Protein AF-A0A4Y9KZ63-F1 (afdb_monomer)

Foldseek 3Di:
DDPDDPDDVVVVDDDDDDDPPPPLQCLPPPVVVVVVVQLVVLVDDDPVSSVVSSVPDPPDDPVNNVVSVCSSPVPD

Radius of gyration: 16.34 Å; Cα contacts (8 Å, |Δi|>4): 26; chains: 1; bounding box: 34×37×40 Å

Sequence (76 aa):
MAQAASDDRASGASLHYLPPYSPDFDLIENPFAKLKALLLKAAERSVDGLWNAIGRIDCFTQTECKNAFTAAYAAT

Mean predicted aligned error: 9.32 Å

Secondary structure (DSSP, 8-state):
-----SSGGGGTPPP-PPPSS-TT-TTTHHHHHHHHHHHHHHT--SHHHHHHHHHT-----HHHHHHHHHHHHTT-

Structure (mmCIF, N/CA/C/O backbone):
data_AF-A0A4Y9KZ63-F1
#
_entry.id   AF-A0A4Y9KZ63-F1
#
loop_
_atom_site.group_PDB
_atom_site.id
_atom_site.type_symbol
_atom_site.label_atom_id
_atom_site.label_alt_id
_atom_site.label_comp_id
_atom_site.label_asym_id
_atom_site.label_entity_id
_atom_site.label_seq_id
_atom_site.pdbx_PDB_ins_code
_atom_site.Cartn_x
_atom_site.Cartn_y
_atom_site.Cartn_z
_atom_site.occupancy
_atom_site.B_iso_or_equiv
_atom_site.auth_seq_id
_atom_site.auth_comp_id
_atom_site.auth_asym_id
_atom_site.auth_atom_id
_atom_site.pdbx_PDB_model_num
ATOM 1 N N . MET A 1 1 ? -0.953 -28.486 -18.499 1.00 37.41 1 MET A N 1
ATOM 2 C CA . MET A 1 1 ? -1.769 -27.542 -19.290 1.00 37.41 1 MET A CA 1
ATOM 3 C C . MET A 1 1 ? -2.319 -26.496 -18.332 1.00 37.41 1 MET A C 1
ATOM 5 O O . MET A 1 1 ? -3.295 -26.772 -17.652 1.00 37.41 1 MET A O 1
ATOM 9 N N . ALA A 1 2 ? -1.625 -25.368 -18.172 1.00 41.00 2 ALA A N 1
ATOM 10 C CA . ALA A 1 2 ? -2.091 -24.270 -17.328 1.00 41.00 2 ALA A CA 1
ATOM 11 C C . ALA A 1 2 ? -2.939 -23.337 -18.197 1.00 41.00 2 ALA A C 1
ATOM 13 O O . ALA A 1 2 ? -2.413 -22.629 -19.053 1.00 41.00 2 ALA A O 1
ATOM 14 N N . GLN A 1 3 ? -4.255 -23.400 -18.020 1.00 45.28 3 GLN A N 1
ATOM 15 C CA . GLN A 1 3 ? -5.184 -22.446 -18.611 1.00 45.28 3 GLN A CA 1
ATOM 16 C C . GLN A 1 3 ? -5.041 -21.133 -17.827 1.00 45.28 3 GLN A C 1
ATOM 18 O O . GLN A 1 3 ? -5.516 -21.041 -16.699 1.00 45.28 3 GLN A O 1
ATOM 23 N N . ALA A 1 4 ? -4.338 -20.146 -18.383 1.00 44.28 4 ALA A N 1
ATOM 24 C CA . ALA A 1 4 ? -4.174 -18.829 -17.772 1.00 44.28 4 ALA A CA 1
ATOM 25 C C . ALA A 1 4 ? -4.893 -17.754 -18.600 1.00 44.28 4 ALA A C 1
ATOM 27 O O . ALA A 1 4 ? -4.597 -17.576 -19.781 1.00 44.28 4 ALA A O 1
ATOM 28 N N . ALA A 1 5 ? -5.824 -17.071 -17.929 1.00 50.19 5 ALA A N 1
ATOM 29 C CA . ALA A 1 5 ? -6.312 -15.713 -18.172 1.00 50.19 5 ALA A CA 1
ATOM 30 C C . ALA A 1 5 ? -6.573 -15.308 -19.637 1.00 50.19 5 ALA A C 1
ATOM 32 O O . ALA A 1 5 ? -5.749 -14.684 -20.307 1.00 50.19 5 ALA A O 1
ATOM 33 N N . SER A 1 6 ? -7.777 -15.596 -20.120 1.00 48.16 6 SER A N 1
ATOM 34 C CA . SER A 1 6 ? -8.388 -14.848 -21.217 1.00 48.16 6 SER A CA 1
ATOM 35 C C . SER A 1 6 ? -9.112 -13.634 -20.627 1.00 48.16 6 SER A C 1
ATOM 37 O O . SER A 1 6 ? -10.153 -13.847 -20.017 1.00 48.16 6 SER A O 1
ATOM 39 N N . ASP A 1 7 ? -8.512 -12.433 -20.715 1.00 57.03 7 ASP A N 1
ATOM 40 C CA . ASP A 1 7 ? -9.210 -11.171 -21.083 1.00 57.03 7 ASP A CA 1
ATOM 41 C C . ASP A 1 7 ? -8.375 -9.866 -20.987 1.00 57.03 7 ASP A C 1
ATOM 43 O O . ASP A 1 7 ? -8.829 -8.823 -21.447 1.00 57.03 7 ASP A O 1
ATOM 47 N N . ASP A 1 8 ? -7.113 -9.880 -20.539 1.00 57.69 8 ASP A N 1
ATOM 48 C CA . ASP A 1 8 ? -6.365 -8.612 -20.358 1.00 57.69 8 ASP A CA 1
ATOM 49 C C . ASP A 1 8 ? -5.746 -8.022 -21.642 1.00 57.69 8 ASP A C 1
ATOM 51 O O . ASP A 1 8 ? -5.539 -6.810 -21.746 1.00 57.69 8 ASP A O 1
ATOM 55 N N . ARG A 1 9 ? -5.479 -8.839 -22.671 1.00 57.97 9 ARG A N 1
ATOM 56 C CA . ARG A 1 9 ? -4.803 -8.382 -23.908 1.00 57.97 9 ARG A CA 1
ATOM 57 C C . ARG A 1 9 ? -5.600 -7.353 -24.714 1.00 57.97 9 ARG A C 1
ATOM 59 O O . ARG A 1 9 ? -4.996 -6.566 -25.438 1.00 57.97 9 ARG A O 1
ATOM 66 N N . ALA A 1 10 ? -6.928 -7.329 -24.586 1.00 66.44 10 ALA A N 1
ATOM 67 C CA . ALA A 1 10 ? -7.780 -6.366 -25.289 1.00 66.44 10 ALA A CA 1
ATOM 68 C C . ALA A 1 10 ? -7.509 -4.907 -24.862 1.00 66.44 10 ALA A C 1
ATOM 70 O O . ALA A 1 10 ? -7.788 -3.984 -25.622 1.00 66.44 10 ALA A O 1
ATOM 71 N N . SER A 1 11 ? -6.920 -4.705 -23.677 1.00 81.12 11 SER A N 1
ATOM 72 C CA . SER A 1 11 ? -6.548 -3.390 -23.138 1.00 81.12 11 SER A CA 1
ATOM 73 C C . SER A 1 11 ? -5.145 -2.906 -23.543 1.00 81.12 11 SER A C 1
ATOM 75 O O . SER A 1 11 ? -4.766 -1.788 -23.203 1.00 81.12 11 SER A O 1
ATOM 77 N N . GLY A 1 12 ? -4.363 -3.726 -24.259 1.00 83.31 12 GLY A N 1
ATOM 78 C CA . GLY A 1 12 ? -2.962 -3.427 -24.588 1.00 83.31 12 GLY A CA 1
ATOM 79 C C . GLY A 1 12 ? -1.954 -3.779 -23.484 1.00 83.31 12 GLY A C 1
ATOM 80 O O . GLY A 1 12 ? -0.784 -3.422 -23.599 1.00 83.31 12 GLY A O 1
ATOM 81 N N . ALA A 1 13 ? -2.374 -4.485 -22.430 1.00 84.12 13 ALA A N 1
ATOM 82 C CA . ALA A 1 13 ? -1.480 -4.964 -21.379 1.00 84.12 13 ALA A CA 1
ATOM 83 C C . ALA A 1 13 ? -0.549 -6.093 -21.871 1.00 84.12 13 ALA A C 1
ATOM 85 O O . ALA A 1 13 ? -0.976 -7.012 -22.580 1.00 84.12 13 ALA A O 1
ATOM 86 N N . SER A 1 14 ? 0.722 -6.051 -21.455 1.00 78.06 14 SER A N 1
ATOM 87 C CA . SER A 1 14 ? 1.701 -7.125 -21.656 1.00 78.06 14 SER A CA 1
ATOM 88 C C . SER A 1 14 ? 1.803 -8.017 -20.419 1.00 78.06 14 SER A C 1
ATOM 90 O O . SER A 1 14 ? 1.884 -7.540 -19.289 1.00 78.06 14 SER A O 1
ATOM 92 N N . LEU A 1 15 ? 1.829 -9.335 -20.631 1.00 78.94 15 LEU A N 1
ATOM 93 C CA . LEU A 1 15 ? 2.048 -10.302 -19.557 1.00 78.94 15 LEU A CA 1
ATOM 94 C C . LEU A 1 15 ? 3.550 -10.459 -19.298 1.00 78.94 15 LEU A C 1
ATOM 96 O O . LEU A 1 15 ? 4.291 -10.865 -20.193 1.00 78.94 15 LEU A O 1
ATOM 100 N N . HIS A 1 16 ? 3.979 -10.189 -18.066 1.00 76.31 16 HIS A N 1
ATOM 101 C CA . HIS A 1 16 ? 5.339 -10.455 -17.599 1.00 76.31 16 HIS A CA 1
ATOM 102 C C . HIS A 1 16 ? 5.325 -11.679 -16.681 1.00 76.31 16 HIS A C 1
ATOM 104 O O . HIS A 1 16 ? 4.642 -11.691 -15.658 1.00 76.31 16 HIS A O 1
ATOM 110 N N . TYR A 1 17 ? 6.050 -12.730 -17.067 1.00 74.56 17 TYR A N 1
ATOM 111 C CA . TYR A 1 17 ? 6.135 -13.957 -16.279 1.00 74.56 17 TYR A CA 1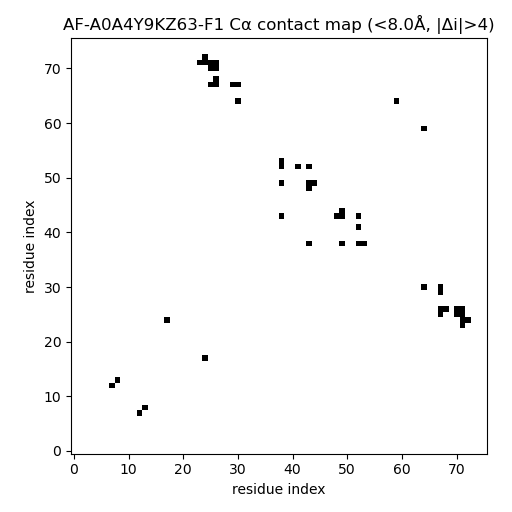
ATOM 112 C C . TYR A 1 17 ? 7.157 -13.810 -15.154 1.00 74.56 17 TYR A C 1
ATOM 114 O O . TYR A 1 17 ? 8.315 -13.480 -15.406 1.00 74.56 17 TYR A O 1
ATOM 122 N N . LEU A 1 18 ? 6.729 -14.116 -13.929 1.00 74.06 18 LEU A N 1
ATOM 123 C CA . LEU A 1 18 ? 7.611 -14.237 -12.774 1.00 74.06 18 LEU A CA 1
ATOM 124 C C . LEU A 1 18 ? 8.132 -15.681 -12.666 1.00 74.06 18 LEU A C 1
ATOM 126 O O . LEU A 1 18 ? 7.318 -16.611 -12.731 1.00 74.06 18 LEU A O 1
ATOM 130 N N . PRO A 1 19 ? 9.443 -15.904 -12.469 1.00 75.38 19 PRO A N 1
ATOM 131 C CA . PRO A 1 19 ? 9.949 -17.215 -12.081 1.00 75.38 19 PRO A CA 1
ATOM 132 C C . PRO A 1 19 ? 9.271 -17.720 -10.788 1.00 75.38 19 PRO A C 1
ATOM 134 O O . PRO A 1 19 ? 8.938 -16.915 -9.909 1.00 75.38 19 PRO A O 1
ATOM 137 N N . PRO A 1 20 ? 9.078 -19.040 -10.612 1.00 77.19 20 PRO A N 1
ATOM 138 C CA . PRO A 1 20 ? 8.644 -19.595 -9.332 1.00 77.19 20 PRO A CA 1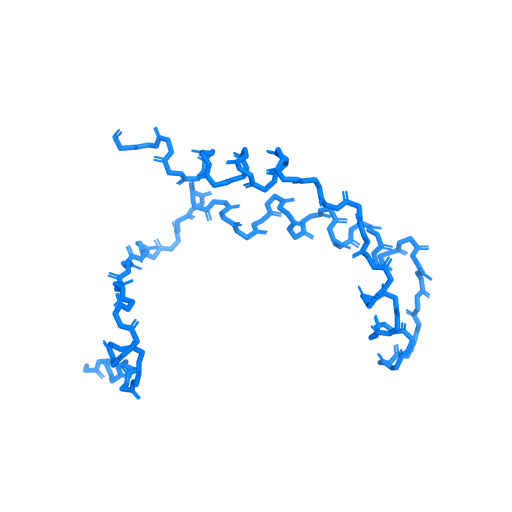
ATOM 139 C C . PRO A 1 20 ? 9.607 -19.189 -8.212 1.00 77.19 20 PRO A C 1
ATOM 141 O O . PRO A 1 20 ? 10.813 -19.319 -8.388 1.00 77.19 20 PRO A O 1
ATOM 144 N N . TYR A 1 21 ? 9.069 -18.746 -7.069 1.00 69.50 21 TYR A N 1
ATOM 145 C CA . TYR A 1 21 ? 9.851 -18.248 -5.930 1.00 69.50 21 TYR A CA 1
ATOM 146 C C . TYR A 1 21 ? 10.852 -17.173 -6.357 1.00 69.50 21 TYR A C 1
ATOM 148 O O . TYR A 1 21 ? 12.055 -17.401 -6.336 1.00 69.50 21 TYR A O 1
ATOM 156 N N . SER A 1 22 ? 10.337 -16.014 -6.765 1.00 69.50 22 SER A N 1
ATOM 157 C CA . SER A 1 22 ? 11.137 -14.844 -7.131 1.00 69.50 22 SER A CA 1
ATOM 158 C C . SER A 1 22 ? 11.261 -13.875 -5.951 1.00 69.50 22 SER A C 1
ATOM 160 O O . SER A 1 22 ? 10.521 -12.891 -5.914 1.00 69.50 22 SER A O 1
ATOM 162 N N . PRO A 1 23 ? 12.146 -14.139 -4.969 1.00 63.94 23 PRO A N 1
ATOM 163 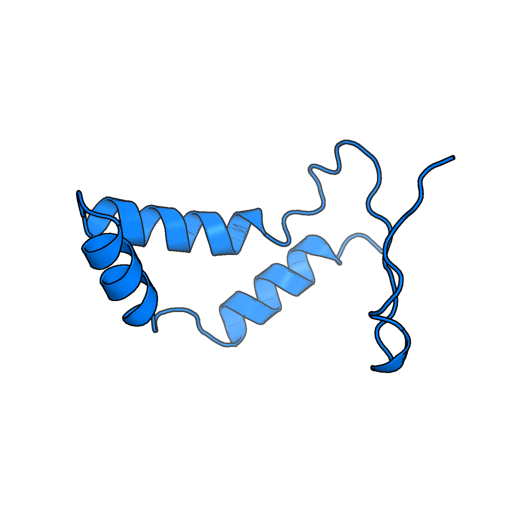C CA . PRO A 1 23 ? 12.348 -13.246 -3.832 1.00 63.94 23 PRO A CA 1
ATOM 164 C C . PRO A 1 23 ? 12.877 -11.873 -4.264 1.00 63.94 23 PRO A C 1
ATOM 166 O O . PRO A 1 23 ? 12.678 -10.911 -3.545 1.00 63.94 23 PRO A O 1
ATOM 169 N N . ASP A 1 24 ? 13.498 -11.772 -5.444 1.00 62.09 24 ASP A N 1
ATOM 170 C CA . ASP A 1 24 ? 14.023 -10.511 -5.984 1.00 62.09 24 ASP A CA 1
ATOM 171 C C . ASP A 1 24 ? 12.927 -9.600 -6.575 1.00 62.09 24 ASP A C 1
ATOM 173 O O . ASP A 1 24 ? 13.177 -8.437 -6.890 1.00 62.09 24 ASP A O 1
ATOM 177 N N . PHE A 1 25 ? 11.697 -10.104 -6.733 1.00 62.81 25 PHE A N 1
ATOM 178 C CA . PHE A 1 25 ? 10.566 -9.340 -7.261 1.00 62.81 25 PHE A CA 1
ATOM 179 C C . PHE A 1 25 ? 9.669 -8.807 -6.134 1.00 62.81 25 PHE A C 1
ATOM 181 O O . PHE A 1 25 ? 8.495 -9.158 -6.005 1.00 62.81 25 PHE A O 1
ATOM 188 N N . ASP A 1 26 ? 10.218 -7.865 -5.367 1.00 61.78 26 ASP A N 1
ATOM 189 C CA . ASP A 1 26 ? 9.577 -7.170 -4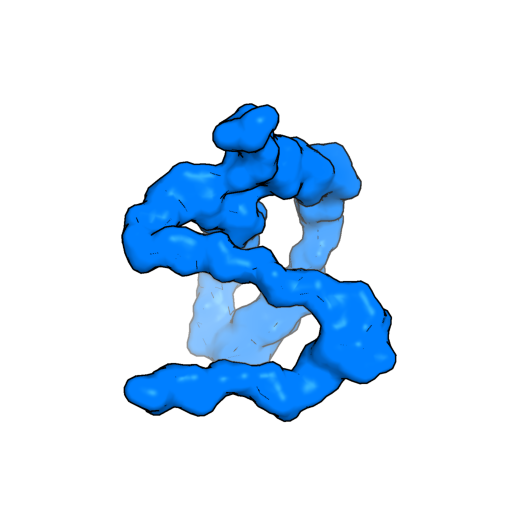.238 1.00 61.78 26 ASP A CA 1
ATOM 190 C C . ASP A 1 26 ? 8.493 -6.142 -4.641 1.00 61.78 26 ASP A C 1
ATOM 192 O O . ASP A 1 26 ? 8.138 -5.258 -3.853 1.00 61.78 26 ASP A O 1
ATOM 196 N N . LEU A 1 27 ? 7.937 -6.235 -5.860 1.00 62.94 27 LEU A N 1
ATOM 197 C CA . LEU A 1 27 ? 6.975 -5.262 -6.416 1.00 62.94 27 LEU A CA 1
ATOM 198 C C . LEU A 1 27 ? 5.802 -4.987 -5.476 1.00 62.94 27 LEU A C 1
ATOM 200 O O . LEU A 1 27 ? 5.316 -3.859 -5.386 1.00 62.94 27 LEU A O 1
ATOM 204 N N . ILE A 1 28 ? 5.349 -6.036 -4.793 1.00 67.00 28 ILE A N 1
ATOM 205 C CA . ILE A 1 28 ? 4.260 -5.956 -3.829 1.00 67.00 28 ILE A CA 1
ATOM 206 C C . ILE A 1 28 ? 4.787 -5.774 -2.406 1.00 67.00 28 ILE A C 1
ATOM 208 O O . ILE A 1 28 ? 4.184 -5.036 -1.642 1.00 67.00 28 ILE A O 1
ATOM 212 N N . GLU A 1 29 ? 5.922 -6.367 -2.043 1.00 72.50 29 GLU A N 1
ATOM 213 C CA . GLU A 1 29 ? 6.334 -6.497 -0.641 1.00 72.50 29 GLU A CA 1
ATOM 214 C C . GLU A 1 29 ? 6.632 -5.151 0.023 1.00 72.50 29 GLU A C 1
ATOM 216 O O . GLU A 1 29 ? 6.083 -4.848 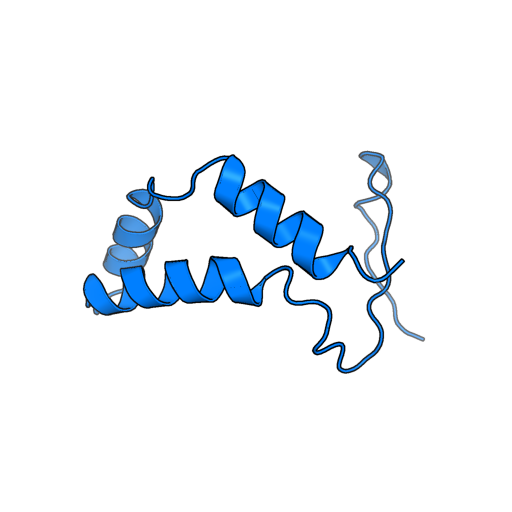1.082 1.00 72.50 29 GLU A O 1
ATOM 221 N N . ASN A 1 30 ? 7.435 -4.290 -0.606 1.00 74.50 30 ASN A N 1
ATOM 222 C CA . ASN A 1 30 ? 7.844 -3.028 0.015 1.00 74.50 30 ASN A CA 1
ATOM 223 C C . ASN A 1 30 ? 6.662 -2.053 0.253 1.00 74.50 30 ASN A C 1
ATOM 225 O O . ASN A 1 30 ? 6.482 -1.571 1.380 1.00 74.50 30 ASN A O 1
ATOM 229 N N . PRO A 1 31 ? 5.783 -1.782 -0.738 1.00 80.19 31 PRO A N 1
ATOM 230 C CA . PRO A 1 31 ? 4.584 -0.986 -0.485 1.00 80.19 31 PRO A CA 1
ATOM 231 C C . PRO A 1 31 ? 3.570 -1.704 0.424 1.00 80.19 31 PRO A C 1
ATOM 233 O O . PRO A 1 31 ? 2.947 -1.044 1.267 1.00 80.19 31 PRO A O 1
ATOM 236 N N . PHE A 1 32 ? 3.423 -3.035 0.335 1.00 82.81 32 PHE A N 1
ATOM 237 C CA . PHE A 1 32 ? 2.519 -3.779 1.223 1.00 82.81 32 PHE A CA 1
ATOM 238 C C . PHE A 1 32 ? 3.001 -3.804 2.674 1.00 82.81 32 PHE A C 1
ATOM 240 O O . PHE A 1 32 ? 2.167 -3.788 3.578 1.00 82.81 32 PHE A O 1
ATOM 247 N N . ALA A 1 33 ? 4.308 -3.786 2.932 1.00 86.31 33 ALA A N 1
ATOM 248 C CA . ALA A 1 33 ? 4.850 -3.705 4.283 1.00 86.31 33 ALA A CA 1
ATOM 249 C C . ALA A 1 33 ? 4.412 -2.404 4.974 1.00 86.31 33 ALA A C 1
ATOM 251 O O . ALA A 1 33 ? 3.931 -2.434 6.113 1.00 86.31 33 ALA A O 1
ATOM 252 N N . LYS A 1 34 ? 4.485 -1.269 4.262 1.00 86.38 34 LYS A N 1
ATOM 253 C CA . LYS A 1 34 ? 3.995 0.030 4.753 1.00 86.38 34 LYS A CA 1
ATOM 254 C C . LYS A 1 34 ? 2.481 0.011 4.979 1.00 86.38 34 LYS A C 1
ATOM 256 O O . LYS A 1 34 ? 2.025 0.404 6.052 1.00 86.38 34 LYS A O 1
ATOM 261 N N . LEU A 1 35 ? 1.710 -0.500 4.015 1.00 89.44 35 LEU A N 1
ATOM 262 C CA . LEU A 1 35 ? 0.257 -0.675 4.145 1.00 89.44 35 LEU A CA 1
ATOM 263 C C . LEU A 1 35 ? -0.095 -1.504 5.389 1.00 89.44 35 LEU A C 1
ATOM 265 O O . LEU A 1 35 ? 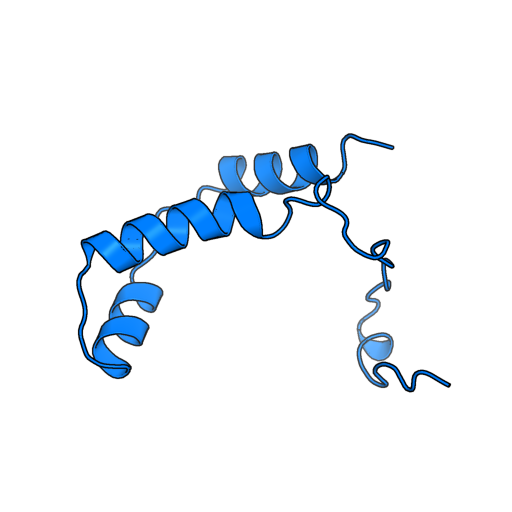-0.885 -1.077 6.229 1.00 89.44 35 LEU A O 1
ATOM 269 N N . LYS A 1 36 ? 0.545 -2.663 5.550 1.00 88.44 36 LYS A N 1
ATOM 270 C CA . LYS A 1 36 ? 0.347 -3.567 6.684 1.00 88.44 36 LYS A CA 1
ATOM 271 C C . LYS A 1 36 ? 0.653 -2.877 8.009 1.00 88.44 36 LYS A C 1
ATOM 273 O O . LYS A 1 36 ? -0.132 -3.012 8.944 1.00 88.44 36 LYS A O 1
ATOM 278 N N . ALA A 1 37 ? 1.741 -2.114 8.095 1.00 91.75 37 ALA A N 1
ATOM 279 C CA . ALA A 1 37 ? 2.087 -1.365 9.301 1.00 91.75 37 ALA A CA 1
ATOM 280 C C . ALA A 1 37 ? 1.008 -0.331 9.677 1.00 91.75 37 ALA A C 1
ATOM 282 O O . ALA A 1 37 ? 0.654 -0.206 10.851 1.00 91.75 37 ALA A O 1
ATOM 283 N N . LEU A 1 38 ? 0.443 0.369 8.690 1.00 91.38 38 LEU A N 1
ATOM 284 C CA . LEU A 1 38 ? -0.630 1.347 8.905 1.00 91.38 38 LEU A CA 1
ATOM 285 C C . LEU A 1 38 ? -1.928 0.682 9.364 1.00 91.38 38 LEU A C 1
ATOM 287 O O . LEU A 1 38 ? -2.557 1.159 10.307 1.00 91.38 38 LEU A O 1
ATOM 291 N N . LEU A 1 39 ? -2.297 -0.444 8.753 1.00 92.38 39 LEU A N 1
ATOM 292 C CA . LEU A 1 39 ? -3.483 -1.205 9.147 1.00 92.38 39 LEU A CA 1
ATOM 293 C C . LEU A 1 39 ? -3.324 -1.828 10.539 1.00 92.38 39 LEU A C 1
ATOM 295 O O . LEU A 1 39 ? -4.261 -1.795 11.335 1.00 92.38 39 LEU A O 1
ATOM 299 N N . LEU A 1 40 ? -2.129 -2.326 10.882 1.00 92.94 40 LEU A N 1
ATOM 300 C CA . LEU A 1 40 ? -1.837 -2.780 12.245 1.00 92.94 40 LEU A CA 1
ATOM 301 C C . LEU A 1 40 ? -1.994 -1.642 13.258 1.00 92.94 40 LEU A C 1
ATOM 303 O O . LEU A 1 40 ? -2.566 -1.857 14.325 1.00 92.94 40 LEU A O 1
ATOM 307 N N . LYS A 1 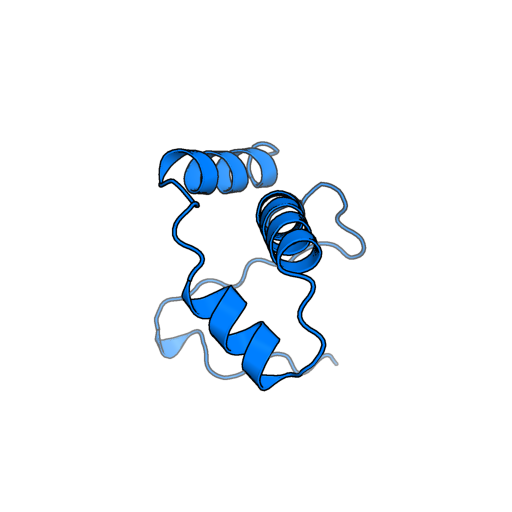41 ? -1.516 -0.440 12.920 1.00 92.19 41 LYS A N 1
ATOM 308 C CA . LYS A 1 41 ? -1.649 0.751 13.768 1.00 92.19 41 LYS A CA 1
ATOM 309 C C . LYS A 1 41 ? -3.105 1.200 13.923 1.00 92.19 41 LYS A C 1
ATOM 311 O O . LYS A 1 41 ? -3.468 1.663 14.999 1.00 92.19 41 LYS A O 1
ATOM 316 N N . ALA A 1 42 ? -3.923 1.058 12.880 1.00 92.00 42 ALA A N 1
ATOM 317 C CA . ALA A 1 42 ? -5.357 1.348 12.937 1.00 92.00 42 ALA A CA 1
ATOM 318 C C . ALA A 1 42 ? -6.112 0.383 13.869 1.00 92.00 42 ALA A C 1
ATOM 320 O O . ALA A 1 42 ? -7.143 0.752 14.418 1.00 92.00 42 ALA A O 1
ATOM 321 N N . ALA A 1 43 ? -5.574 -0.825 14.085 1.00 94.00 43 ALA A N 1
ATOM 322 C CA . ALA A 1 43 ? -6.054 -1.806 15.061 1.00 94.00 43 ALA A CA 1
ATOM 323 C C . ALA A 1 43 ? -7.538 -2.203 14.916 1.00 94.00 43 ALA A C 1
ATOM 325 O O . ALA A 1 43 ? -8.156 -2.669 15.874 1.00 94.00 43 ALA A O 1
ATOM 326 N N . GLU A 1 44 ? -8.088 -2.080 13.709 1.00 96.69 44 GLU A N 1
ATOM 327 C CA . GLU A 1 44 ? -9.476 -2.424 13.411 1.00 96.69 44 GLU A CA 1
ATOM 328 C C . GLU A 1 44 ? -9.759 -3.920 13.645 1.00 96.69 44 GLU A C 1
ATOM 330 O O . GLU A 1 44 ? -8.890 -4.793 13.496 1.00 96.69 44 GLU A O 1
ATOM 335 N N . ARG A 1 45 ? -10.994 -4.221 14.062 1.00 95.81 45 ARG A N 1
ATOM 336 C CA . ARG A 1 45 ? -11.457 -5.583 14.406 1.00 95.81 45 ARG A CA 1
ATOM 337 C C . ARG A 1 45 ? -12.703 -6.018 13.637 1.00 95.81 45 ARG A C 1
ATOM 339 O O . ARG A 1 45 ? -13.259 -7.074 13.921 1.00 95.81 45 ARG A O 1
ATOM 346 N N . SER A 1 46 ? -13.117 -5.230 12.651 1.00 97.12 46 SER A N 1
ATOM 347 C CA . SER A 1 46 ? -14.200 -5.554 11.727 1.00 97.12 46 SER A CA 1
ATOM 348 C C . SER A 1 46 ? -13.739 -5.378 10.282 1.00 97.12 46 SER A C 1
ATOM 350 O O . SER A 1 46 ? -12.818 -4.611 9.997 1.00 97.12 46 SER A O 1
ATOM 352 N N . VAL A 1 47 ? -14.392 -6.092 9.364 1.00 96.19 47 VAL A N 1
ATOM 353 C CA . VAL A 1 47 ? -14.133 -5.977 7.921 1.00 96.19 47 VAL A CA 1
ATOM 354 C C . VAL A 1 47 ? -14.436 -4.559 7.436 1.00 96.19 47 VAL A C 1
ATOM 356 O O . VAL A 1 47 ? -13.612 -3.962 6.752 1.00 96.19 47 VAL A O 1
ATOM 359 N N . ASP A 1 48 ? -15.560 -3.981 7.862 1.00 97.19 48 ASP A N 1
ATOM 360 C CA . ASP A 1 48 ? -15.940 -2.613 7.492 1.00 97.19 48 ASP A CA 1
ATOM 361 C C . ASP A 1 48 ? -14.972 -1.570 8.062 1.00 97.19 48 ASP A C 1
ATOM 363 O O . ASP A 1 48 ? -14.603 -0.618 7.376 1.00 97.19 48 ASP A O 1
ATOM 367 N N . GLY A 1 49 ? -14.518 -1.758 9.306 1.00 96.19 49 GLY A N 1
ATOM 368 C CA . GLY A 1 49 ? -13.491 -0.915 9.920 1.00 96.19 49 GLY A CA 1
ATOM 369 C C . GLY A 1 49 ? -12.194 -0.961 9.119 1.00 96.19 49 GLY A C 1
ATOM 370 O O . GLY A 1 49 ? -11.632 0.081 8.786 1.00 96.19 49 GLY A O 1
ATOM 371 N N . LEU A 1 50 ? -11.772 -2.161 8.710 1.00 95.19 50 LEU A N 1
ATOM 372 C CA . LEU A 1 50 ? -10.588 -2.346 7.878 1.00 95.19 50 LEU A CA 1
ATOM 373 C C . LEU A 1 50 ? -10.734 -1.673 6.504 1.00 95.19 50 LEU A C 1
ATOM 375 O O . LEU A 1 50 ? -9.815 -0.975 6.079 1.00 95.19 50 LEU A O 1
ATOM 379 N N . TRP A 1 51 ? -11.880 -1.817 5.833 1.00 95.75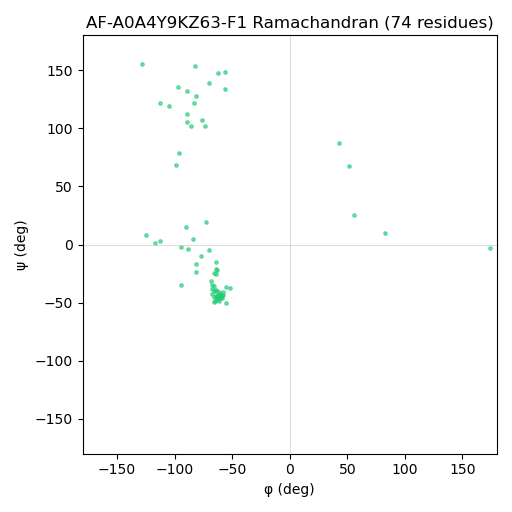 51 TRP A N 1
ATOM 380 C CA . TRP A 1 51 ? -12.150 -1.140 4.557 1.00 95.75 51 TRP A CA 1
ATOM 381 C C . TRP A 1 51 ? -12.097 0.381 4.684 1.00 95.75 51 TRP A C 1
ATOM 383 O O . TRP A 1 51 ? -11.458 1.050 3.870 1.00 95.75 51 TRP A O 1
ATOM 393 N N . ASN A 1 52 ? -12.705 0.928 5.735 1.00 94.56 52 ASN A N 1
ATOM 394 C CA . ASN A 1 52 ? -12.655 2.359 6.017 1.00 94.56 52 ASN A CA 1
ATOM 395 C C . ASN A 1 52 ? -11.228 2.835 6.317 1.00 94.56 52 ASN A C 1
ATOM 397 O O . ASN A 1 52 ? -10.842 3.919 5.880 1.00 94.56 52 ASN A O 1
ATOM 401 N N . ALA A 1 53 ? -10.435 2.038 7.039 1.00 93.44 53 ALA A N 1
ATOM 402 C CA . ALA A 1 53 ? -9.034 2.341 7.305 1.00 93.44 53 ALA A CA 1
ATOM 403 C C . ALA A 1 53 ? -8.212 2.361 6.010 1.00 93.44 53 ALA A C 1
ATOM 405 O O . ALA A 1 53 ? -7.460 3.309 5.803 1.00 93.44 53 ALA A O 1
ATOM 406 N N . ILE A 1 54 ? -8.408 1.383 5.118 1.00 93.00 54 ILE A N 1
ATOM 407 C CA . ILE A 1 54 ? -7.772 1.342 3.791 1.00 93.00 54 ILE A CA 1
ATOM 408 C C . ILE A 1 54 ? -8.145 2.582 2.969 1.00 93.00 54 ILE A C 1
ATOM 410 O O . ILE A 1 54 ? -7.265 3.224 2.402 1.00 93.00 54 ILE A O 1
ATOM 414 N N . GLY A 1 55 ? -9.426 2.961 2.944 1.00 92.12 55 GLY A N 1
ATOM 415 C CA . GLY A 1 55 ? -9.909 4.117 2.178 1.00 92.12 55 GLY A CA 1
ATOM 416 C C . GLY A 1 55 ? -9.352 5.473 2.632 1.00 92.12 55 GLY A C 1
ATOM 417 O O . GLY A 1 55 ? -9.457 6.450 1.897 1.00 92.12 55 GLY A O 1
ATOM 418 N N . ARG A 1 56 ? -8.751 5.546 3.825 1.00 90.31 56 ARG A N 1
ATOM 419 C CA . ARG A 1 56 ? -8.112 6.758 4.368 1.00 90.31 56 ARG A CA 1
ATOM 420 C C . ARG A 1 56 ? -6.609 6.825 4.101 1.00 90.31 56 ARG A C 1
ATOM 422 O O . ARG A 1 56 ? -5.974 7.790 4.512 1.00 90.31 56 ARG A O 1
ATOM 429 N N . ILE A 1 57 ? -6.023 5.809 3.474 1.00 85.44 57 ILE A N 1
ATOM 430 C CA . ILE A 1 57 ? -4.581 5.763 3.233 1.00 85.44 57 ILE A CA 1
ATOM 431 C C . ILE A 1 57 ? -4.228 6.699 2.076 1.00 85.44 57 ILE A C 1
ATOM 433 O O . ILE A 1 57 ? -4.474 6.393 0.914 1.00 85.44 57 ILE A O 1
ATOM 437 N N . ASP A 1 58 ? -3.598 7.820 2.406 1.00 80.56 58 ASP A N 1
ATOM 438 C CA . ASP A 1 58 ? -3.140 8.860 1.476 1.00 80.56 58 ASP A CA 1
ATOM 439 C C . ASP A 1 58 ? -1.607 9.034 1.480 1.00 80.56 58 ASP A C 1
ATOM 441 O O . ASP A 1 58 ? -1.046 9.860 0.765 1.00 80.56 58 ASP A O 1
ATOM 445 N N . CYS A 1 59 ? -0.897 8.230 2.270 1.00 79.00 59 CYS A N 1
ATOM 446 C CA . CYS A 1 59 ? 0.509 8.452 2.597 1.00 79.00 59 CYS A CA 1
ATOM 447 C C . CYS A 1 59 ? 1.518 7.922 1.565 1.00 79.00 59 CYS A C 1
ATOM 449 O O . CYS A 1 59 ? 2.717 7.908 1.855 1.00 79.00 59 CYS A O 1
ATOM 451 N N . PHE A 1 60 ? 1.066 7.402 0.422 1.00 85.50 60 PHE A N 1
ATOM 452 C CA . PHE A 1 60 ? 1.953 6.911 -0.635 1.00 85.50 60 PHE A CA 1
ATOM 453 C C . PHE A 1 60 ? 2.293 8.045 -1.595 1.00 85.50 60 PHE A C 1
ATOM 455 O O . PHE A 1 60 ? 1.444 8.536 -2.339 1.00 85.50 60 PHE A O 1
ATOM 462 N N . THR A 1 61 ? 3.554 8.460 -1.591 1.00 87.69 61 THR A N 1
ATOM 463 C CA . THR A 1 61 ? 4.033 9.487 -2.518 1.00 87.69 61 THR A CA 1
ATOM 464 C C . THR A 1 61 ? 4.362 8.882 -3.881 1.00 87.69 61 THR A C 1
ATOM 466 O O . THR A 1 61 ? 4.764 7.723 -3.991 1.00 87.69 61 THR A O 1
ATOM 469 N N . GLN A 1 62 ? 4.280 9.693 -4.941 1.00 87.81 62 GLN A N 1
ATOM 470 C CA . GLN A 1 62 ? 4.693 9.263 -6.282 1.00 87.81 62 GLN A CA 1
ATOM 471 C C . GLN A 1 62 ? 6.146 8.752 -6.298 1.00 87.81 62 GLN A C 1
ATOM 473 O O . GLN A 1 62 ? 6.457 7.800 -7.013 1.00 87.81 62 GLN A O 1
ATOM 478 N N . THR A 1 63 ? 7.028 9.371 -5.511 1.00 88.19 63 THR A N 1
ATOM 479 C CA . THR A 1 63 ? 8.438 8.982 -5.399 1.00 88.19 63 THR A CA 1
ATOM 480 C C . THR A 1 63 ? 8.598 7.604 -4.768 1.00 88.19 63 THR A C 1
ATOM 482 O O . THR A 1 63 ? 9.338 6.785 -5.302 1.00 88.19 63 THR A O 1
ATOM 485 N N . GLU A 1 64 ? 7.882 7.310 -3.681 1.00 85.00 64 GLU A N 1
ATOM 486 C CA . GLU A 1 64 ? 7.910 5.980 -3.055 1.00 85.00 64 GLU A CA 1
ATOM 487 C C . GLU A 1 64 ? 7.431 4.897 -4.023 1.00 85.00 64 GLU A C 1
ATOM 489 O O . GLU A 1 64 ? 8.083 3.862 -4.150 1.00 85.00 64 GLU A O 1
ATOM 494 N N . CYS A 1 65 ? 6.349 5.160 -4.762 1.00 84.44 65 CYS A N 1
ATOM 495 C CA . CYS A 1 65 ? 5.851 4.230 -5.771 1.00 84.44 65 CYS A CA 1
ATOM 496 C C . CYS A 1 65 ? 6.894 3.993 -6.872 1.00 84.44 65 CYS A C 1
ATOM 498 O O . CYS A 1 65 ? 7.207 2.846 -7.180 1.00 84.44 65 CYS A O 1
ATOM 500 N N . LYS A 1 66 ? 7.484 5.059 -7.430 1.00 85.44 66 LYS A N 1
ATOM 501 C CA . LYS A 1 66 ? 8.543 4.943 -8.448 1.00 85.44 66 LYS A CA 1
ATOM 502 C C . LYS A 1 66 ? 9.743 4.151 -7.933 1.00 85.44 66 LYS A C 1
ATOM 504 O O . LYS A 1 66 ? 10.233 3.283 -8.643 1.00 85.44 66 LYS A O 1
ATOM 509 N N . ASN A 1 67 ? 10.182 4.408 -6.703 1.00 83.44 67 ASN A N 1
ATOM 510 C CA . ASN A 1 67 ? 11.319 3.711 -6.108 1.00 83.44 67 ASN A CA 1
ATOM 511 C C . ASN A 1 67 ? 11.043 2.215 -5.923 1.00 83.44 67 ASN A C 1
ATOM 513 O O . ASN A 1 67 ? 11.932 1.412 -6.189 1.00 83.44 67 ASN A O 1
ATOM 517 N N . ALA A 1 68 ? 9.827 1.837 -5.516 1.00 78.19 68 ALA A N 1
ATOM 518 C CA . ALA A 1 68 ? 9.430 0.433 -5.412 1.00 78.19 68 ALA A CA 1
ATOM 519 C C . ALA A 1 68 ? 9.472 -0.277 -6.778 1.00 78.19 68 ALA A C 1
ATOM 521 O O . ALA A 1 68 ? 10.012 -1.376 -6.881 1.00 78.19 68 ALA A O 1
ATOM 522 N N . PHE A 1 69 ? 8.982 0.379 -7.838 1.00 77.44 69 PHE A N 1
ATOM 523 C CA . PHE A 1 69 ? 9.078 -0.144 -9.205 1.00 77.44 69 PHE A CA 1
ATOM 524 C C . PHE A 1 69 ? 10.527 -0.272 -9.677 1.00 77.44 69 PHE A C 1
ATOM 526 O O . PHE A 1 69 ? 10.907 -1.317 -10.198 1.00 77.44 69 PHE A O 1
ATOM 533 N N . THR A 1 70 ? 11.351 0.757 -9.473 1.00 80.44 70 THR A N 1
ATOM 534 C CA . THR A 1 70 ? 12.768 0.707 -9.848 1.00 80.44 70 THR A CA 1
ATOM 53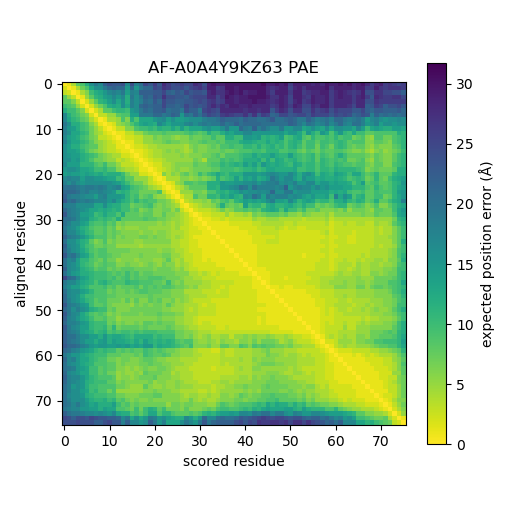5 C C . THR A 1 70 ? 13.492 -0.415 -9.113 1.00 80.44 70 THR A C 1
ATOM 537 O O . THR A 1 70 ? 14.200 -1.175 -9.756 1.00 80.44 70 THR A O 1
ATOM 540 N N . ALA A 1 71 ? 13.300 -0.562 -7.799 1.00 75.25 71 ALA A N 1
ATOM 541 C CA . ALA A 1 71 ? 13.980 -1.588 -7.008 1.00 75.25 71 ALA A CA 1
ATOM 542 C C . ALA A 1 71 ? 13.704 -3.008 -7.525 1.00 75.25 71 ALA A C 1
ATOM 544 O O . ALA A 1 71 ? 14.626 -3.810 -7.626 1.00 75.25 71 ALA A O 1
ATOM 545 N N . ALA A 1 72 ? 12.463 -3.295 -7.912 1.00 71.19 72 ALA A N 1
ATOM 546 C CA . ALA A 1 72 ? 12.073 -4.622 -8.369 1.00 71.19 72 ALA A CA 1
ATOM 547 C C . ALA A 1 72 ? 12.411 -4.926 -9.842 1.00 71.19 72 ALA A C 1
ATOM 549 O O . ALA A 1 72 ? 12.417 -6.087 -10.237 1.00 71.19 72 ALA A O 1
ATOM 550 N N . TYR A 1 73 ? 12.689 -3.908 -10.663 1.00 69.44 73 TYR A N 1
ATOM 551 C CA . TYR A 1 73 ? 13.086 -4.076 -12.070 1.00 69.44 73 TYR A CA 1
ATOM 552 C C . TYR A 1 73 ? 14.538 -3.656 -12.352 1.00 69.44 73 TYR A C 1
ATOM 554 O O . TYR A 1 73 ? 14.977 -3.723 -13.494 1.00 69.44 73 TYR A O 1
ATOM 562 N N . ALA A 1 74 ? 15.312 -3.250 -11.340 1.00 62.47 74 ALA A N 1
ATOM 563 C CA . ALA A 1 74 ? 16.708 -2.827 -11.501 1.00 62.47 74 ALA A CA 1
ATOM 564 C C . ALA A 1 74 ? 17.679 -3.973 -11.853 1.00 62.47 74 ALA A C 1
ATOM 566 O O . ALA A 1 74 ? 18.856 -3.712 -12.085 1.00 62.47 74 ALA A O 1
ATOM 567 N N . ALA A 1 75 ? 17.212 -5.225 -11.888 1.00 50.50 75 ALA A N 1
ATOM 568 C CA . ALA A 1 75 ? 18.027 -6.407 -12.172 1.00 50.50 75 ALA A CA 1
ATOM 569 C C . ALA A 1 75 ? 18.110 -6.797 -13.667 1.00 50.50 75 ALA A C 1
ATOM 571 O O . ALA A 1 75 ? 18.519 -7.917 -13.971 1.00 50.50 75 ALA A O 1
ATOM 572 N N . THR A 1 76 ? 17.733 -5.914 -14.599 1.00 44.72 76 THR A N 1
ATOM 573 C CA . THR A 1 76 ? 17.890 -6.137 -16.055 1.00 44.72 76 THR A CA 1
ATOM 574 C C . THR A 1 76 ? 19.084 -5.414 -16.646 1.00 44.72 76 THR A C 1
ATOM 576 O O . THR A 1 76 ? 19.173 -4.185 -16.423 1.00 44.72 76 THR A O 1
#

Organism: NCBI:txid2560055

InterPro domains:
  IPR036397 Ribonuclease H superfamily [G3DSA:3.30.420.10] (2-73)
  IPR038717 Tc1-like transposase, DDE domain [PF13358] (7-41)

pLDDT: mean 77.51, std 15.52, range [37.41, 97.19]

Solvent-accessible surface area (backbone atoms only — not comparable to full-atom values): 5019 Å² total; per-residue (Å²): 135,84,89,74,83,91,72,59,63,87,77,71,58,79,89,80,86,76,65,85,88,51,82,72,57,41,62,57,52,64,64,46,51,54,52,50,52,52,52,60,71,66,62,60,90,43,72,67,50,43,52,55,54,58,76,66,67,73,86,77,48,73,65,60,55,51,50,41,52,46,65,36,58,66,88,114